Protein AF-A0A9D1I7C8-F1 (afdb_monomer)

Sequence (70 aa):
MSRIGKKPVTIPEGVTAELLDAHTLQVKGAKGMLTEHFHPNMQISIENGEILVARSSDEKQDRSLHGLTR

Mean predicted aligned error: 7.01 Å

Secondary structure (DSSP, 8-state):
---STTS-EEPPTT-EEEESSSSEEEEEETTEEEEEEPPTTEEEEEETTEEEEEES---HHHHHHHHH--

Radius of gyration: 12.25 Å; Cα contacts (8 Å, |Δi|>4): 118; chains: 1; bounding box: 29×28×30 Å

Structure (mmCIF, N/CA/C/O backbone):
data_AF-A0A9D1I7C8-F1
#
_entry.id   AF-A0A9D1I7C8-F1
#
loop_
_atom_site.group_PDB
_atom_site.id
_atom_site.type_symbol
_atom_site.label_atom_id
_atom_site.label_alt_id
_atom_site.label_comp_id
_atom_site.label_asym_id
_atom_site.label_entity_id
_atom_site.label_seq_id
_atom_site.pdbx_PDB_ins_code
_atom_site.Cartn_x
_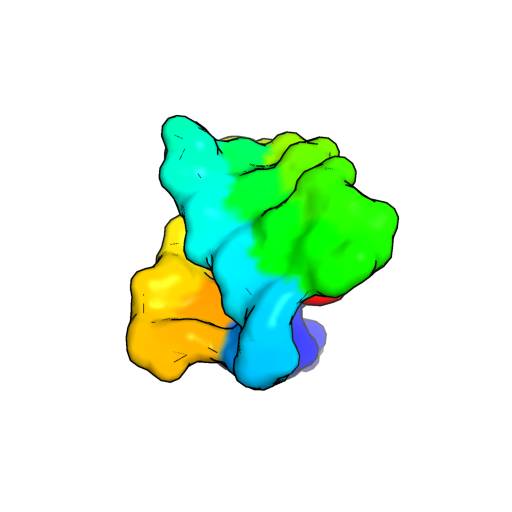atom_site.Cartn_y
_atom_site.Cartn_z
_atom_site.occupancy
_atom_site.B_iso_or_equiv
_atom_site.auth_seq_id
_atom_site.auth_comp_id
_atom_site.auth_asym_id
_atom_site.auth_atom_id
_atom_site.pdbx_PDB_model_num
ATOM 1 N N . MET A 1 1 ? 9.546 -18.626 -5.987 1.00 52.12 1 MET A N 1
ATOM 2 C CA . MET A 1 1 ? 8.579 -17.578 -6.382 1.00 52.12 1 MET A CA 1
ATOM 3 C C . MET A 1 1 ? 7.764 -17.199 -5.159 1.00 52.12 1 MET A C 1
ATOM 5 O O . MET A 1 1 ? 7.023 -18.047 -4.671 1.00 52.12 1 MET A O 1
ATOM 9 N N . SER A 1 2 ? 7.947 -15.990 -4.620 1.00 49.00 2 SER A N 1
ATOM 10 C CA . SER A 1 2 ? 7.100 -15.515 -3.522 1.00 49.00 2 SER A CA 1
ATOM 11 C C . SER A 1 2 ? 5.690 -15.318 -4.076 1.00 49.00 2 SER A C 1
ATOM 13 O O . SER A 1 2 ? 5.466 -14.471 -4.934 1.00 49.00 2 SER A O 1
ATOM 15 N N . ARG A 1 3 ? 4.761 -16.183 -3.660 1.00 67.50 3 ARG A N 1
ATOM 16 C CA . ARG A 1 3 ? 3.332 -16.108 -4.011 1.00 67.50 3 ARG A CA 1
ATOM 17 C C . ARG A 1 3 ? 2.568 -15.161 -3.078 1.00 67.50 3 ARG A C 1
ATOM 19 O O . ARG A 1 3 ? 1.360 -15.024 -3.211 1.00 67.50 3 ARG A O 1
ATOM 26 N N . ILE A 1 4 ? 3.273 -14.542 -2.128 1.00 66.75 4 ILE A N 1
ATOM 27 C CA . ILE A 1 4 ? 2.699 -13.725 -1.058 1.00 66.75 4 ILE A CA 1
ATOM 28 C C . ILE A 1 4 ? 2.322 -12.333 -1.574 1.00 66.75 4 ILE A C 1
ATOM 30 O O . ILE A 1 4 ? 1.219 -11.894 -1.288 1.00 66.75 4 ILE A O 1
ATOM 34 N N . GLY A 1 5 ? 3.153 -11.697 -2.408 1.00 64.62 5 GLY A N 1
ATOM 35 C CA . GLY A 1 5 ? 2.849 -10.368 -2.964 1.00 64.62 5 GLY A CA 1
ATOM 36 C C . GLY A 1 5 ? 1.630 -10.336 -3.898 1.00 64.62 5 GLY A C 1
ATOM 37 O O . GLY A 1 5 ? 1.037 -9.291 -4.106 1.00 64.62 5 GLY A O 1
ATOM 38 N N . LYS A 1 6 ? 1.207 -11.486 -4.445 1.00 68.12 6 LYS A N 1
ATOM 39 C CA . LYS A 1 6 ? -0.021 -11.586 -5.257 1.00 68.12 6 LYS A CA 1
ATOM 40 C C . LYS A 1 6 ? -1.300 -11.676 -4.420 1.00 68.12 6 LYS A C 1
ATOM 42 O O . LYS A 1 6 ? -2.382 -11.703 -4.995 1.00 68.12 6 LYS A O 1
ATOM 47 N N . LYS A 1 7 ? -1.193 -11.832 -3.097 1.00 75.38 7 LYS A N 1
ATOM 48 C CA . LYS A 1 7 ? -2.373 -11.947 -2.242 1.00 75.38 7 LYS A CA 1
ATOM 49 C C . LYS A 1 7 ? -2.926 -10.549 -1.964 1.00 75.38 7 LYS A C 1
ATOM 51 O O . LYS A 1 7 ? -2.155 -9.731 -1.458 1.00 75.38 7 LYS A O 1
ATOM 56 N N . PRO A 1 8 ? -4.218 -10.302 -2.232 1.00 79.88 8 PRO A N 1
ATOM 57 C CA . PRO A 1 8 ? -4.846 -9.043 -1.865 1.00 79.88 8 PRO A CA 1
ATOM 58 C C . PRO A 1 8 ? -4.794 -8.831 -0.346 1.00 7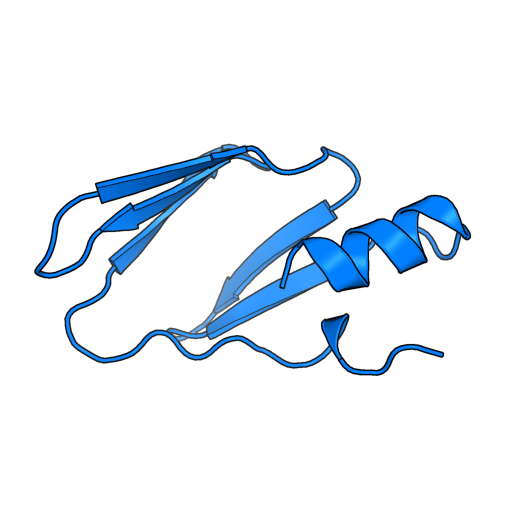9.88 8 PRO A C 1
ATOM 60 O O . PRO A 1 8 ? -4.755 -9.789 0.439 1.00 79.88 8 PRO A O 1
ATOM 63 N N . VAL A 1 9 ? -4.752 -7.565 0.064 1.00 82.12 9 VAL A N 1
ATOM 64 C CA . VAL A 1 9 ? -4.834 -7.139 1.463 1.00 82.12 9 VAL A CA 1
ATOM 65 C C . VAL A 1 9 ? -6.226 -6.570 1.695 1.00 82.12 9 VAL A C 1
ATOM 67 O O . VAL A 1 9 ? -6.535 -5.469 1.256 1.00 82.12 9 VAL A O 1
ATOM 70 N N . THR A 1 10 ? -7.072 -7.327 2.383 1.00 82.31 10 THR A N 1
ATOM 71 C CA . THR A 1 10 ? -8.414 -6.888 2.777 1.00 82.31 10 THR A CA 1
ATOM 72 C C . THR A 1 10 ? -8.325 -5.769 3.811 1.00 82.31 10 THR A C 1
ATOM 74 O O . THR A 1 10 ? -7.667 -5.932 4.843 1.00 82.31 10 THR A O 1
ATOM 77 N N . ILE A 1 11 ? -9.008 -4.659 3.556 1.00 79.81 11 ILE A N 1
ATOM 78 C CA . ILE A 1 11 ? -9.132 -3.533 4.476 1.00 79.81 11 ILE A CA 1
ATOM 79 C C . ILE A 1 11 ? -10.251 -3.863 5.478 1.00 79.81 11 ILE A C 1
ATOM 81 O O . ILE A 1 11 ? -11.392 -4.077 5.067 1.00 79.81 11 ILE A O 1
ATOM 85 N N . PRO A 1 12 ? -9.957 -3.945 6.787 1.00 78.56 12 PRO A N 1
ATOM 86 C CA . PRO A 1 12 ? -10.974 -4.216 7.796 1.00 78.56 12 PRO A CA 1
ATOM 87 C C . PRO A 1 12 ? -11.915 -3.018 7.987 1.00 78.56 12 PRO A C 1
ATOM 89 O O . PRO A 1 12 ? -11.536 -1.866 7.768 1.00 78.56 12 PRO A O 1
ATOM 92 N N . GLU A 1 13 ? -13.137 -3.286 8.452 1.00 74.75 13 GLU A N 1
A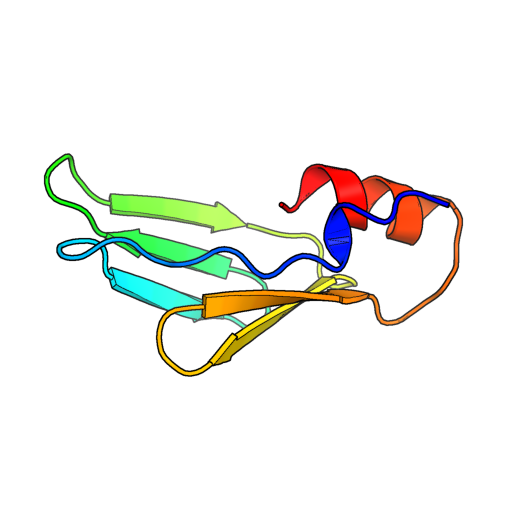TOM 93 C CA . GLU A 1 13 ? -14.135 -2.244 8.711 1.00 74.75 13 GLU A CA 1
ATOM 94 C C . GLU A 1 1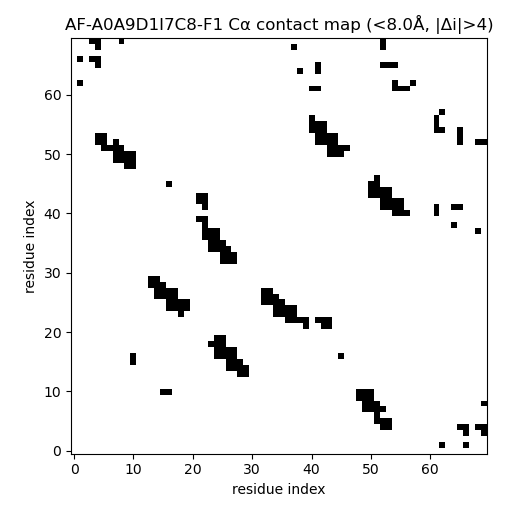3 ? -13.618 -1.207 9.724 1.00 74.75 13 GLU A C 1
ATOM 96 O O . GLU A 1 13 ? -13.126 -1.546 10.802 1.00 74.75 13 GLU A O 1
ATOM 101 N N . GLY A 1 14 ? -13.712 0.077 9.361 1.00 72.50 14 GLY A N 1
ATOM 102 C CA . GLY A 1 14 ? -13.191 1.199 10.154 1.00 72.50 14 GLY A CA 1
ATOM 103 C C . GLY A 1 14 ? -11.781 1.665 9.770 1.00 72.50 14 GLY A C 1
ATOM 104 O O . GLY A 1 14 ? -11.237 2.557 10.4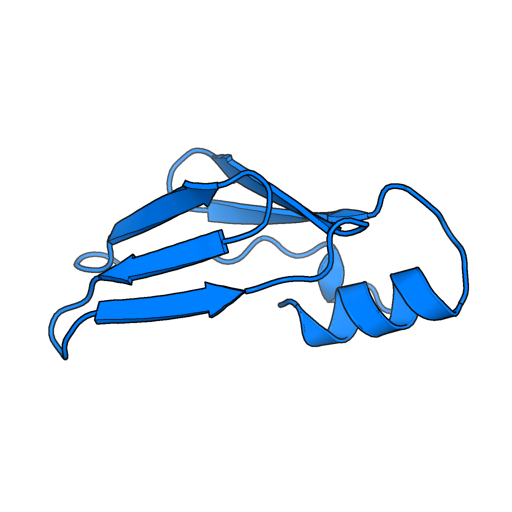26 1.00 72.50 14 G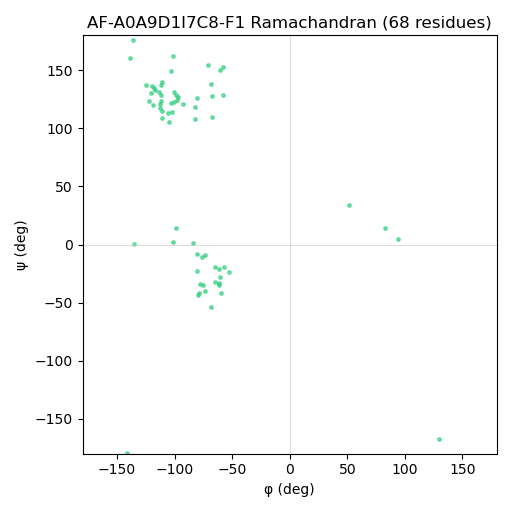LY A O 1
ATOM 105 N N . VAL A 1 15 ? -11.195 1.090 8.716 1.00 79.75 15 VAL A N 1
ATOM 106 C CA . VAL A 1 15 ? -9.963 1.574 8.086 1.00 79.75 15 VAL A CA 1
ATOM 107 C C . VAL A 1 15 ? -10.280 2.064 6.672 1.00 79.75 15 VAL A C 1
ATOM 109 O O . VAL A 1 15 ? -10.925 1.368 5.897 1.00 79.75 15 VAL A O 1
ATOM 112 N N . THR A 1 16 ? -9.814 3.261 6.329 1.00 79.56 16 THR A N 1
ATOM 113 C CA . THR A 1 16 ? -9.918 3.843 4.989 1.00 79.56 16 THR A CA 1
ATOM 114 C C . THR A 1 16 ? -8.519 3.938 4.402 1.00 79.56 16 THR A C 1
ATOM 116 O O . THR A 1 16 ? -7.668 4.638 4.951 1.00 79.56 16 THR A O 1
ATOM 119 N N . ALA A 1 17 ? -8.266 3.237 3.299 1.00 79.81 17 ALA A N 1
ATOM 120 C CA . ALA A 1 17 ? -7.049 3.423 2.517 1.00 79.81 17 ALA A CA 1
ATOM 121 C C . ALA A 1 17 ? -7.340 4.367 1.347 1.00 79.81 17 ALA A C 1
ATOM 123 O O . ALA A 1 17 ? -8.273 4.145 0.577 1.00 79.81 17 ALA A O 1
ATOM 124 N N . GLU A 1 18 ? -6.538 5.413 1.222 1.00 78.62 18 GLU A N 1
ATOM 125 C CA . GLU A 1 18 ? -6.577 6.394 0.147 1.00 78.62 18 GLU A CA 1
ATOM 126 C C . GLU A 1 18 ? -5.216 6.382 -0.555 1.00 78.62 18 GLU A C 1
ATOM 128 O O . GLU A 1 18 ? -4.166 6.455 0.084 1.00 78.62 18 GLU A O 1
ATOM 133 N N . LEU A 1 19 ? -5.219 6.285 -1.883 1.00 75.00 19 LEU A N 1
ATOM 134 C CA . LEU A 1 19 ? -4.032 6.566 -2.689 1.00 75.00 19 LEU A CA 1
ATOM 135 C C . LEU A 1 19 ? -3.955 8.081 -2.882 1.00 75.00 19 LEU A C 1
ATOM 137 O O . LEU A 1 19 ? -4.784 8.649 -3.589 1.00 75.00 19 LEU A O 1
ATOM 141 N N . LEU A 1 20 ? -2.992 8.726 -2.219 1.00 72.81 20 LEU A N 1
ATOM 142 C CA . LEU A 1 20 ? -2.727 10.160 -2.386 1.00 72.81 20 LEU A CA 1
ATOM 143 C C . LEU A 1 20 ? -2.033 10.429 -3.727 1.00 72.81 20 LEU A C 1
ATOM 145 O O . LEU A 1 20 ? -2.382 11.377 -4.419 1.00 72.81 20 LEU A O 1
ATOM 149 N N . ASP A 1 21 ? -1.095 9.554 -4.097 1.00 72.12 21 ASP A N 1
ATOM 150 C CA . ASP A 1 21 ? -0.360 9.580 -5.364 1.00 72.12 21 ASP A CA 1
ATOM 151 C C . ASP A 1 21 ? -0.274 8.167 -5.951 1.00 72.12 21 ASP A C 1
ATOM 153 O O . ASP A 1 21 ? -0.620 7.188 -5.292 1.00 72.12 21 ASP A O 1
ATOM 157 N N . ALA A 1 22 ? 0.302 8.036 -7.151 1.00 68.69 22 ALA A N 1
ATOM 158 C CA . ALA A 1 22 ? 0.574 6.742 -7.787 1.00 68.69 22 ALA A CA 1
ATOM 159 C C . ALA A 1 22 ? 1.367 5.758 -6.898 1.00 68.69 22 ALA A C 1
ATOM 161 O O . ALA A 1 22 ? 1.277 4.546 -7.099 1.00 68.69 22 ALA A O 1
ATOM 162 N N . HIS A 1 23 ? 2.125 6.268 -5.917 1.00 72.00 23 HIS A N 1
ATOM 163 C CA . HIS A 1 23 ? 2.984 5.468 -5.036 1.00 72.00 23 HIS A CA 1
ATOM 164 C C . HIS A 1 23 ? 2.887 5.842 -3.550 1.00 72.00 23 HIS A C 1
ATOM 166 O O . HIS A 1 23 ? 3.573 5.241 -2.728 1.00 72.00 23 HIS A O 1
ATOM 172 N N . THR A 1 24 ? 2.053 6.819 -3.186 1.00 78.38 24 THR A N 1
ATOM 173 C CA . THR A 1 24 ? 1.872 7.245 -1.791 1.00 78.38 24 THR A CA 1
ATOM 174 C C . THR A 1 24 ? 0.535 6.718 -1.291 1.00 78.38 24 THR A C 1
ATOM 176 O O . THR A 1 24 ? -0.518 7.154 -1.761 1.00 78.38 24 THR A O 1
ATOM 179 N N . LEU A 1 25 ? 0.566 5.796 -0.329 1.00 82.06 25 LEU A N 1
ATOM 180 C CA . LEU A 1 25 ? -0.638 5.265 0.305 1.00 82.06 25 LEU A CA 1
ATOM 181 C C . LEU A 1 25 ? -0.839 5.951 1.652 1.00 82.06 25 LEU A C 1
ATOM 183 O O . LEU A 1 25 ? 0.070 6.002 2.482 1.00 82.06 25 LEU A O 1
ATOM 187 N N . GLN A 1 26 ? -2.053 6.423 1.891 1.00 84.19 26 GLN A N 1
ATOM 188 C CA . GLN A 1 26 ? -2.489 6.898 3.186 1.00 84.19 26 GLN A CA 1
ATOM 189 C C . GLN A 1 26 ? -3.533 5.950 3.759 1.00 84.19 26 GLN A C 1
ATOM 191 O O . GLN A 1 26 ? -4.577 5.716 3.163 1.00 84.19 26 GLN A O 1
ATOM 196 N N . VAL A 1 27 ? -3.272 5.424 4.947 1.00 85.06 27 VAL A N 1
ATOM 197 C CA . VAL A 1 27 ? -4.206 4.575 5.680 1.00 85.06 27 VAL A CA 1
ATOM 198 C C . VAL A 1 27 ? -4.686 5.341 6.899 1.00 85.06 27 VAL A C 1
ATOM 200 O O . VAL A 1 27 ? -3.909 5.650 7.801 1.00 85.06 27 VAL A O 1
ATOM 203 N N . LYS A 1 28 ? -5.977 5.655 6.932 1.00 84.50 28 LYS A N 1
ATOM 204 C CA . LYS A 1 28 ? -6.663 6.241 8.083 1.00 84.50 28 LYS A CA 1
ATOM 205 C C . LYS A 1 28 ? -7.375 5.129 8.836 1.00 84.50 28 LYS A C 1
ATOM 207 O O . LYS A 1 28 ? -8.134 4.370 8.247 1.00 84.50 28 LYS A O 1
ATOM 212 N N . GLY A 1 29 ? -7.160 5.032 10.138 1.00 84.44 29 GLY A N 1
ATOM 213 C CA . GLY A 1 29 ? -7.881 4.097 10.995 1.00 84.44 29 GLY A CA 1
ATOM 214 C C . GLY A 1 29 ? -8.206 4.711 12.348 1.00 84.44 29 GLY A C 1
ATOM 215 O O . GLY A 1 29 ? -7.834 5.844 12.648 1.00 84.44 29 GLY A O 1
ATOM 216 N N . ALA A 1 30 ? -8.848 3.926 13.213 1.00 78.69 30 ALA A N 1
ATOM 217 C CA . ALA A 1 30 ? -9.263 4.366 14.549 1.00 78.69 30 ALA A CA 1
ATOM 218 C C . ALA A 1 30 ? -8.112 4.879 15.444 1.00 78.69 30 ALA A C 1
ATOM 220 O O . ALA A 1 30 ? -8.357 5.578 16.423 1.00 78.69 30 ALA A O 1
ATOM 221 N N . LYS A 1 31 ? -6.858 4.528 15.127 1.00 79.38 31 LYS A N 1
ATOM 222 C CA . LYS A 1 31 ? -5.659 4.916 15.889 1.00 79.38 31 LYS A CA 1
ATOM 223 C C . LYS A 1 31 ? -4.867 6.077 15.271 1.00 79.38 31 LYS A C 1
ATOM 225 O O . LYS A 1 31 ? -3.829 6.435 15.819 1.00 79.38 31 LYS A O 1
ATOM 230 N N . GLY A 1 32 ? -5.331 6.655 14.162 1.00 81.75 32 GLY A N 1
ATOM 231 C CA . GLY A 1 32 ? -4.660 7.755 13.465 1.00 81.75 32 GLY A CA 1
ATOM 232 C C . GLY A 1 32 ? -4.485 7.502 11.968 1.00 81.75 32 GLY A C 1
ATOM 233 O O . GLY A 1 32 ? -5.086 6.590 11.401 1.00 81.75 32 GLY A O 1
ATOM 234 N N . MET A 1 33 ? -3.658 8.330 11.331 1.00 83.94 33 MET A N 1
ATOM 235 C CA . MET A 1 33 ? -3.307 8.212 9.915 1.00 83.94 33 MET A CA 1
ATOM 236 C C . MET A 1 33 ? -1.839 7.818 9.752 1.00 83.94 33 MET A C 1
ATOM 238 O O . MET A 1 33 ? -0.972 8.353 10.439 1.00 83.94 33 MET A O 1
ATOM 242 N N . LEU A 1 34 ? -1.575 6.898 8.831 1.00 83.69 34 LEU A N 1
ATOM 243 C CA . LEU A 1 34 ? -0.242 6.511 8.387 1.00 83.69 34 LEU A CA 1
ATOM 244 C C . LEU A 1 34 ? -0.111 6.847 6.910 1.00 83.69 34 LEU A C 1
ATOM 246 O O . LEU A 1 34 ? -1.002 6.526 6.128 1.00 83.69 34 LEU A O 1
ATOM 250 N N . THR A 1 35 ? 0.996 7.478 6.543 1.00 83.44 35 THR A N 1
ATOM 251 C CA . THR A 1 35 ? 1.345 7.738 5.149 1.00 83.44 35 THR A CA 1
ATOM 252 C C . THR A 1 35 ? 2.655 7.025 4.864 1.00 83.44 35 THR A C 1
ATOM 254 O O . THR A 1 35 ? 3.655 7.296 5.523 1.00 83.44 35 THR A O 1
ATOM 257 N N . GLU A 1 36 ? 2.635 6.111 3.902 1.00 82.38 36 GLU A N 1
ATOM 258 C CA . GLU A 1 36 ? 3.796 5.339 3.460 1.00 82.38 36 GLU A CA 1
ATOM 259 C C . GLU A 1 36 ? 4.053 5.621 1.977 1.00 82.38 36 GLU A C 1
ATOM 261 O O . GLU A 1 36 ? 3.126 5.681 1.161 1.00 82.38 36 GLU A O 1
ATOM 266 N N . HIS A 1 37 ? 5.328 5.808 1.637 1.00 80.62 37 HIS A N 1
ATOM 267 C CA . HIS A 1 37 ? 5.774 6.031 0.267 1.00 80.62 37 HIS A CA 1
ATOM 268 C C . HIS A 1 37 ? 6.394 4.752 -0.279 1.00 80.62 37 HIS A C 1
ATOM 270 O O . HIS A 1 37 ? 7.381 4.242 0.251 1.00 80.62 37 HIS A O 1
ATOM 276 N N . PHE A 1 38 ? 5.839 4.262 -1.377 1.00 80.00 38 PHE A N 1
ATOM 277 C CA . PHE A 1 38 ? 6.298 3.056 -2.040 1.00 80.00 38 PHE A CA 1
ATOM 278 C C . PHE A 1 38 ? 7.152 3.367 -3.264 1.00 80.00 38 PHE A C 1
ATOM 280 O O . PHE A 1 38 ? 7.174 4.476 -3.796 1.00 80.00 38 PHE A O 1
ATOM 287 N N . HIS A 1 39 ? 7.900 2.356 -3.702 1.00 76.75 39 HIS A N 1
ATOM 288 C CA . HIS A 1 39 ? 8.776 2.488 -4.854 1.00 76.75 39 HIS A CA 1
ATOM 289 C C . HIS A 1 39 ? 7.950 2.661 -6.143 1.00 76.75 39 HIS A C 1
ATOM 291 O O . HIS A 1 39 ? 6.989 1.914 -6.332 1.00 76.75 39 HIS A O 1
ATOM 297 N N . PRO A 1 40 ? 8.338 3.552 -7.076 1.00 74.62 40 PRO A N 1
ATOM 298 C CA . PRO A 1 40 ? 7.550 3.853 -8.275 1.00 74.62 40 PRO A CA 1
ATOM 299 C C . PRO A 1 40 ? 7.317 2.672 -9.229 1.00 74.62 40 PRO A C 1
ATOM 301 O O . PRO A 1 40 ? 6.365 2.650 -10.004 1.00 74.62 40 PRO A O 1
ATOM 304 N N . ASN A 1 41 ? 8.158 1.644 -9.143 1.00 72.75 41 ASN A N 1
ATOM 305 C CA . ASN A 1 41 ? 7.996 0.407 -9.916 1.00 72.75 41 ASN A CA 1
ATOM 306 C C . ASN A 1 41 ? 6.852 -0.490 -9.408 1.00 72.75 41 ASN A C 1
ATOM 308 O O . ASN A 1 41 ? 6.530 -1.497 -10.044 1.00 72.75 41 ASN A O 1
ATOM 312 N N . MET A 1 42 ? 6.270 -0.157 -8.254 1.00 74.94 42 MET A N 1
ATOM 313 C CA . MET A 1 42 ? 5.185 -0.896 -7.626 1.00 74.94 42 MET A CA 1
ATOM 314 C C . MET A 1 42 ? 3.866 -0.190 -7.909 1.00 74.94 42 MET A C 1
ATOM 31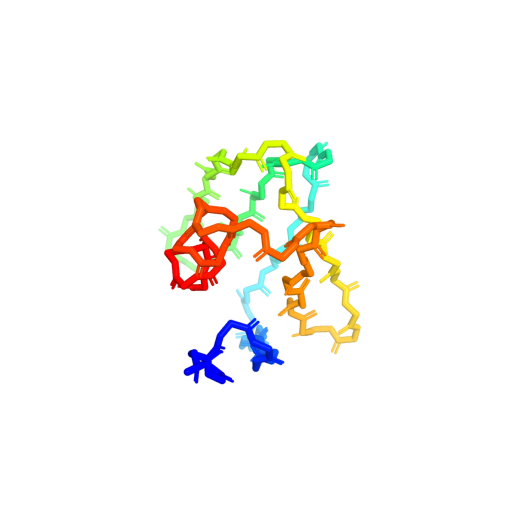6 O O . MET A 1 42 ? 3.683 0.984 -7.587 1.00 74.94 42 MET A O 1
ATOM 320 N N . GLN A 1 43 ? 2.940 -0.926 -8.512 1.00 76.56 43 GLN A N 1
ATOM 321 C CA . GLN A 1 43 ? 1.611 -0.440 -8.830 1.00 76.56 43 GLN A CA 1
ATOM 322 C C . GLN A 1 43 ? 0.649 -0.898 -7.739 1.00 76.56 43 GLN A C 1
ATOM 324 O O . GLN A 1 43 ? 0.552 -2.086 -7.442 1.00 76.56 43 GLN A O 1
ATOM 329 N N . ILE A 1 44 ? -0.047 0.049 -7.123 1.00 79.06 44 ILE A N 1
ATOM 330 C CA . ILE A 1 44 ? -1.001 -0.226 -6.051 1.00 79.06 44 ILE A CA 1
ATOM 331 C C . ILE A 1 44 ? -2.394 0.087 -6.583 1.00 79.06 44 ILE A C 1
ATOM 333 O O . ILE A 1 44 ? -2.635 1.157 -7.138 1.00 79.06 44 ILE A O 1
ATOM 337 N N . SER A 1 45 ? -3.309 -0.859 -6.433 1.00 78.75 45 SER A N 1
ATOM 338 C CA . SER A 1 45 ? -4.706 -0.726 -6.832 1.00 78.75 45 SER A CA 1
ATOM 339 C C . SER A 1 45 ? -5.592 -1.015 -5.632 1.00 78.75 45 SER A C 1
ATOM 341 O O . SER A 1 45 ? -5.321 -1.940 -4.873 1.00 78.75 45 SER A O 1
ATOM 343 N N . ILE A 1 46 ? -6.630 -0.206 -5.438 1.00 77.88 46 ILE A N 1
ATOM 344 C CA . ILE A 1 46 ? -7.619 -0.400 -4.376 1.00 77.88 46 ILE A CA 1
ATOM 345 C C . ILE A 1 46 ? -8.922 -0.794 -5.065 1.00 77.88 46 ILE A C 1
ATOM 347 O O . ILE A 1 46 ? -9.542 0.034 -5.729 1.00 77.88 46 ILE A O 1
ATOM 351 N N . GLU A 1 47 ? -9.326 -2.055 -4.933 1.00 75.19 47 GLU A N 1
ATOM 352 C CA . GLU A 1 47 ? -10.556 -2.590 -5.518 1.00 75.19 47 GLU A CA 1
ATOM 353 C C . GLU A 1 47 ? -11.441 -3.167 -4.415 1.00 75.19 47 GLU A C 1
ATOM 355 O O . GLU A 1 47 ? -11.017 -4.043 -3.673 1.00 75.19 47 GLU A O 1
ATOM 360 N N . ASN A 1 48 ? -12.684 -2.687 -4.299 1.00 66.81 48 ASN A N 1
ATOM 361 C CA . ASN A 1 48 ? -13.716 -3.253 -3.414 1.00 66.81 48 ASN A CA 1
ATOM 362 C C . ASN A 1 48 ? -13.297 -3.466 -1.942 1.00 66.81 48 ASN A C 1
ATOM 364 O O . ASN A 1 48 ? -13.755 -4.405 -1.296 1.00 66.81 48 ASN A O 1
ATOM 368 N N . GLY A 1 49 ? -12.441 -2.597 -1.395 1.00 74.19 49 GLY A N 1
ATOM 369 C CA . GLY A 1 49 ? -11.935 -2.750 -0.025 1.00 74.19 49 GLY A CA 1
ATOM 370 C C . GLY A 1 49 ? -10.757 -3.720 0.097 1.00 74.19 49 GLY A C 1
ATOM 371 O O . GLY A 1 49 ? -10.391 -4.107 1.202 1.00 74.19 49 GLY A O 1
ATOM 372 N N . GLU A 1 50 ? -10.133 -4.093 -1.016 1.00 79.50 50 GLU A N 1
ATOM 373 C CA . GLU A 1 50 ? -8.896 -4.860 -1.067 1.00 79.50 50 GLU A CA 1
ATOM 374 C C . GLU A 1 50 ? -7.792 -4.040 -1.742 1.00 79.50 50 GLU A C 1
ATOM 376 O O . GLU A 1 50 ? -7.995 -3.411 -2.780 1.00 79.50 50 GLU A O 1
ATOM 381 N N . ILE A 1 51 ? -6.599 -4.043 -1.151 1.00 81.88 51 ILE A N 1
ATOM 382 C CA . ILE A 1 51 ? -5.398 -3.453 -1.740 1.00 81.88 51 ILE A CA 1
ATOM 383 C C . ILE A 1 51 ? -4.667 -4.556 -2.496 1.00 81.88 51 ILE A C 1
ATOM 385 O O . ILE A 1 51 ? -4.260 -5.573 -1.924 1.00 81.88 51 ILE A O 1
ATOM 389 N N . LEU A 1 52 ? -4.481 -4.341 -3.789 1.00 79.44 52 LEU A N 1
ATOM 390 C CA . LEU A 1 52 ? -3.794 -5.238 -4.694 1.00 79.44 52 LEU A CA 1
ATOM 391 C C . LEU A 1 52 ? -2.500 -4.571 -5.150 1.00 79.44 52 LEU A C 1
ATOM 393 O O . LEU A 1 52 ? -2.501 -3.479 -5.713 1.00 79.44 52 LEU A O 1
ATOM 397 N N . VAL A 1 53 ? -1.378 -5.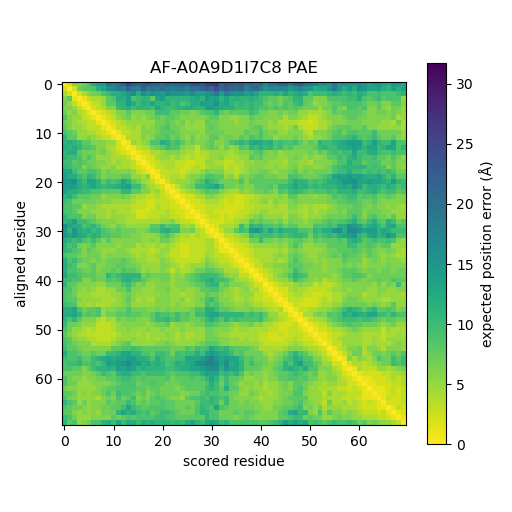231 -4.877 1.00 78.69 53 VAL A N 1
ATOM 398 C CA . VAL A 1 53 ? -0.057 -4.746 -5.273 1.00 78.69 53 VAL A CA 1
ATOM 399 C C . VAL A 1 53 ? 0.392 -5.531 -6.500 1.00 78.69 53 VAL A C 1
ATOM 401 O O . VAL A 1 53 ? 0.624 -6.743 -6.435 1.00 78.69 53 VAL A O 1
ATOM 404 N N . ALA A 1 54 ? 0.519 -4.839 -7.624 1.00 76.38 54 ALA A N 1
ATOM 405 C CA . ALA A 1 54 ? 1.056 -5.346 -8.872 1.00 76.38 54 ALA A CA 1
ATOM 406 C C . ALA A 1 54 ? 2.492 -4.845 -9.084 1.00 76.38 54 ALA A C 1
ATOM 408 O O . ALA A 1 54 ? 2.884 -3.766 -8.644 1.00 76.38 54 ALA A O 1
ATOM 409 N N . ARG A 1 55 ? 3.297 -5.661 -9.762 1.00 75.88 55 ARG A N 1
ATOM 410 C CA . ARG A 1 55 ? 4.656 -5.302 -10.179 1.00 75.88 55 ARG A CA 1
ATOM 411 C C . ARG A 1 55 ? 4.684 -5.153 -11.692 1.00 75.88 55 ARG A C 1
ATOM 413 O O . ARG A 1 55 ? 4.095 -5.981 -12.388 1.00 75.88 55 ARG A O 1
ATOM 420 N N . SER A 1 56 ? 5.399 -4.150 -12.180 1.00 72.88 56 SER A N 1
ATOM 421 C CA . SER A 1 56 ? 5.505 -3.870 -13.617 1.00 72.88 56 SER A CA 1
ATOM 422 C C . SER A 1 56 ? 6.525 -4.767 -14.327 1.00 72.88 56 SER A C 1
ATOM 424 O O . SER A 1 56 ? 6.426 -4.977 -15.533 1.00 72.88 56 SER A O 1
ATOM 426 N N . SER A 1 57 ? 7.497 -5.318 -13.591 1.00 75.44 57 SER A N 1
ATOM 427 C CA . SER A 1 57 ? 8.572 -6.153 -14.137 1.00 75.44 57 SER A CA 1
ATOM 428 C C . SER A 1 57 ? 8.880 -7.363 -13.241 1.00 75.44 57 SER A C 1
ATOM 430 O O . SER A 1 57 ? 8.493 -7.432 -12.070 1.00 75.44 57 SER A O 1
ATOM 432 N N . ASP A 1 58 ? 9.528 -8.373 -13.827 1.00 71.62 58 ASP A N 1
ATOM 433 C CA . ASP A 1 58 ? 9.913 -9.634 -13.176 1.00 71.62 58 ASP A CA 1
ATOM 434 C C . ASP A 1 58 ? 11.381 -9.653 -12.713 1.00 71.62 58 ASP A C 1
ATOM 436 O O . ASP A 1 58 ? 11.930 -10.704 -12.355 1.00 71.62 58 ASP A O 1
ATOM 440 N N . GLU A 1 59 ? 12.017 -8.479 -12.678 1.00 80.50 59 GLU A N 1
ATOM 441 C CA . GLU A 1 59 ? 13.365 -8.316 -12.153 1.00 80.50 59 GLU A CA 1
ATOM 442 C C . GLU A 1 59 ? 13.482 -8.765 -10.692 1.00 80.50 59 GLU A C 1
ATOM 444 O O . GLU A 1 59 ? 12.543 -8.742 -9.890 1.00 80.50 59 GLU A O 1
ATOM 449 N N . LYS A 1 60 ? 14.6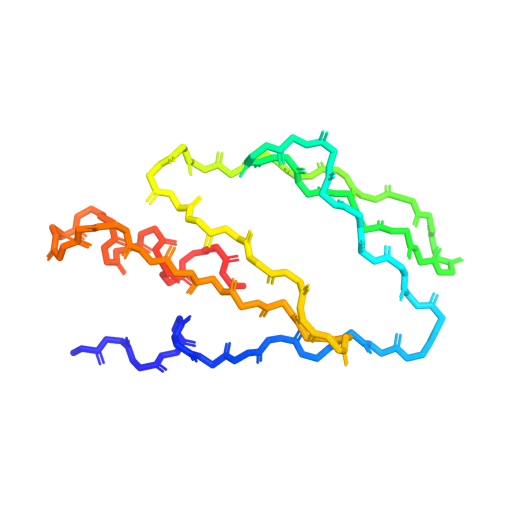90 -9.190 -10.310 1.00 77.50 60 LYS A N 1
ATOM 450 C CA . LYS A 1 60 ? 14.967 -9.687 -8.955 1.00 77.50 60 LYS A CA 1
ATOM 451 C C . LYS A 1 60 ? 14.713 -8.613 -7.887 1.00 77.50 60 LYS A C 1
ATOM 453 O O . LYS A 1 60 ? 14.294 -8.961 -6.780 1.00 77.50 60 LYS A O 1
ATOM 458 N N . GLN A 1 61 ? 14.953 -7.343 -8.220 1.00 77.38 61 GLN A N 1
ATOM 459 C CA . GLN A 1 61 ? 14.682 -6.206 -7.341 1.00 77.38 61 GLN A CA 1
ATOM 460 C C . GLN A 1 61 ? 13.177 -6.021 -7.147 1.00 77.38 61 GLN A C 1
ATOM 462 O O . GLN A 1 61 ? 12.711 -6.117 -6.014 1.00 77.38 61 GLN A O 1
ATOM 467 N N . ASP A 1 62 ? 12.405 -5.921 -8.230 1.00 73.94 62 ASP A N 1
ATOM 468 C CA . ASP A 1 62 ? 10.946 -5.760 -8.169 1.00 73.94 62 ASP A CA 1
ATOM 469 C C . ASP A 1 62 ? 10.257 -6.943 -7.486 1.00 73.94 62 ASP A C 1
ATOM 471 O O . ASP A 1 62 ? 9.313 -6.776 -6.721 1.00 73.94 62 ASP A O 1
ATOM 475 N N . ARG A 1 63 ? 10.771 -8.164 -7.660 1.00 75.81 63 ARG A N 1
ATOM 476 C CA . ARG A 1 63 ? 10.283 -9.336 -6.920 1.00 75.81 63 ARG A CA 1
ATOM 477 C C . ARG A 1 63 ? 10.530 -9.261 -5.414 1.00 75.81 63 ARG A C 1
ATOM 479 O O . ARG A 1 63 ? 9.763 -9.859 -4.660 1.00 75.81 63 ARG A O 1
ATOM 486 N N . SER A 1 64 ? 11.615 -8.617 -4.993 1.00 77.19 64 SER A N 1
ATOM 487 C CA . SER A 1 64 ? 11.954 -8.440 -3.576 1.00 77.19 64 SER A CA 1
ATOM 488 C C . SER A 1 64 ? 11.132 -7.302 -2.975 1.00 77.19 64 SER A C 1
ATOM 490 O O . SER A 1 64 ? 10.541 -7.479 -1.913 1.00 77.19 64 SER A O 1
ATOM 492 N N . LEU A 1 65 ? 11.002 -6.192 -3.710 1.00 77.12 65 LEU A N 1
ATOM 493 C CA . LEU A 1 65 ? 10.140 -5.062 -3.366 1.00 77.12 65 LEU A CA 1
ATOM 494 C C . LEU A 1 65 ? 8.676 -5.497 -3.261 1.00 77.12 65 LEU A C 1
ATOM 496 O O . LEU A 1 65 ? 8.017 -5.192 -2.280 1.00 77.12 65 LEU A O 1
ATOM 500 N N . HIS A 1 66 ? 8.198 -6.344 -4.175 1.00 75.50 66 HIS A N 1
ATOM 501 C CA . HIS A 1 66 ? 6.850 -6.922 -4.116 1.00 75.50 66 HIS A CA 1
ATOM 502 C C . HIS A 1 66 ? 6.568 -7.768 -2.884 1.00 75.50 66 HIS A C 1
ATOM 504 O O . HIS A 1 66 ? 5.424 -7.852 -2.451 1.00 75.50 66 HIS A O 1
ATOM 510 N N . GLY A 1 67 ? 7.595 -8.381 -2.302 1.00 73.88 67 GLY A N 1
ATOM 511 C CA . GLY A 1 67 ? 7.462 -9.033 -1.004 1.00 73.88 67 GLY A CA 1
ATOM 512 C C . GLY A 1 67 ? 7.405 -8.045 0.163 1.00 73.88 67 GLY A C 1
ATOM 513 O O . GLY A 1 67 ? 6.704 -8.325 1.126 1.00 73.88 67 GLY A O 1
ATOM 514 N N . LEU A 1 68 ? 8.139 -6.932 0.071 1.00 77.56 68 LEU A N 1
ATOM 515 C CA . LEU A 1 68 ? 8.265 -5.912 1.117 1.00 77.56 68 LEU A CA 1
ATOM 516 C C . LEU A 1 68 ? 7.051 -4.975 1.193 1.00 77.56 68 LEU A C 1
ATOM 518 O O . LEU A 1 68 ? 6.703 -4.524 2.272 1.00 77.56 68 LEU A O 1
ATOM 522 N N . THR A 1 69 ? 6.429 -4.673 0.053 1.00 72.25 69 THR A N 1
ATOM 523 C CA . THR A 1 69 ? 5.323 -3.706 -0.066 1.00 72.25 69 THR A CA 1
ATOM 524 C C . THR A 1 69 ? 3.973 -4.239 0.436 1.00 72.25 69 THR A C 1
ATOM 526 O O . THR A 1 69 ? 3.033 -3.460 0.553 1.00 72.25 69 THR A O 1
ATOM 529 N N . ARG A 1 70 ? 3.847 -5.544 0.716 1.00 67.88 70 ARG A N 1
ATOM 530 C CA . ARG A 1 70 ? 2.629 -6.116 1.313 1.00 67.88 70 ARG A CA 1
ATOM 531 C C . ARG A 1 70 ? 2.579 -5.892 2.820 1.00 67.88 70 ARG A C 1
ATOM 533 O O . ARG A 1 70 ? 3.586 -6.239 3.472 1.00 67.88 70 ARG A O 1
#

Solvent-accessible surface area (backbone atoms only — not comparable to full-atom values): 4263 Å² total; per-residue (Å²): 130,83,70,63,30,75,51,64,44,75,56,57,93,73,47,50,78,43,72,81,46,81,34,30,42,32,41,38,39,92,91,49,74,47,77,49,81,52,61,81,68,40,42,69,46,80,53,98,59,26,42,38,56,46,66,81,58,88,45,75,63,50,55,51,47,42,56,66,76,101

Nearest PDB structures (foldseek):
  6ha8-assembly1_G  TM=9.372E-01  e=4.540E-07  Bacillus subtilis subsp. subtilis str. 168
  8fn2-assembly1_H  TM=9.486E-01  e=3.784E-06  Borreliella burgdorferi B31
  8rdw-assembly1_GR  TM=9.152E-01  e=2.643E-05  Psychrobacter urativorans
  7p7u-assembly1_K  TM=9.086E-01  e=2.088E-05  Enterococcus faecalis
  3j3w-assembly1_G  TM=9.216E-01  e=3.992E-05  Bacillus subtilis subsp. subtilis str. 168

InterPro domains:
  IPR020040 Large ribosomal subunit protein uL6, alpha-beta domain [PF00347] (11-70)
  IPR036789 Large ribosomal subunit protein uL6-like, alpha-beta domain superfamily [G3DSA:3.90.930.12] (1-70)
  IPR036789 Large ribosomal subunit protein uL6-like, alpha-beta domain superfamily [SSF56053] (1-70)

Organism: NCBI:txid2840963

pLDDT: mean 76.14, std 6.43, range [49.0, 85.06]

Foldseek 3Di:
DPPPLQDWAAADPQWDWDDPDQFWIWIQGPVGIDIDGADNQWGWDQDPRIIHIDGPDPDPVSVVSSVVVD